Protein AF-A0A4V3JXJ4-F1 (afdb_monomer)

Radius of gyration: 17.47 Å; Cα contacts (8 Å, |Δi|>4): 221; chains: 1; bounding box: 67×29×37 Å

Organism: NCBI:txid2484901

Secondary structure (DSSP, 8-state):
------SSSHHHHTTSTTGGG--------SS-----THHHHHHHTT--SPP-HHHHHHHHHHHHHHHTEEEEE---HHHHS-GGG---HHHHHHHHHHHHHHHT-SSS-TTSGGG-EEEHHHHHSTTSTTGGGGSEEE-TTT---EEE-TTSS--

Sequence (155 aa):
MKRNNKLTLLTIATLLTTGMMLTAGCTKNGEKAQDNPTLLLYLAQGNTTTPDIIEQTCLGAYALANSCVAGNQFFNAGVGCAKEKLKSKETYDALKACVVAGVADPIQPCNLTQFKYAMAQQAVATGAAFNKCTKAYVFPAGGTATVDLTGSLVY

Mean predicted aligned error: 11.45 Å

pLDDT: mean 78.24, std 19.67, range [36.72, 95.75]

Foldseek 3Di:
DDDDPPPPPPVVVVVCPVCVVPPPDPDPDPDPQDPQCLVVLQVVLVVPDDDDPLLVLLSLLQSLLSSLEDADAGFRSNVLSPPVNGDDSVLSVQSSQLSVCLCVPVVQNSNDVVRRHNHSVVCCPPPHSCVQQQAFGADPPDGPDTHHNNPNTHD

Structure (mmCIF, N/CA/C/O backbone):
data_AF-A0A4V3JXJ4-F1
#
_entry.id   AF-A0A4V3JXJ4-F1
#
loop_
_atom_site.group_PDB
_atom_site.id
_atom_site.type_symbol
_atom_site.label_atom_id
_atom_site.label_alt_id
_atom_site.label_comp_id
_atom_site.label_asym_id
_atom_site.label_entity_id
_atom_site.label_seq_id
_atom_site.pdbx_PDB_ins_code
_atom_site.Cartn_x
_atom_site.Cartn_y
_atom_site.Cartn_z
_atom_site.occupancy
_atom_site.B_iso_or_equiv
_atom_site.auth_seq_id
_atom_site.auth_comp_id
_atom_site.auth_asym_id
_atom_site.auth_atom_id
_atom_site.pdbx_PDB_model_num
ATOM 1 N N . MET A 1 1 ? -52.739 -5.119 -6.678 1.00 39.97 1 MET A N 1
ATOM 2 C CA . MET A 1 1 ? -51.552 -5.735 -7.318 1.00 39.97 1 MET A CA 1
ATOM 3 C C . MET A 1 1 ? -50.294 -5.287 -6.577 1.00 39.97 1 MET A C 1
ATOM 5 O O . MET A 1 1 ? -49.997 -4.101 -6.573 1.00 39.97 1 MET A O 1
ATOM 9 N N . LYS A 1 2 ? -49.605 -6.208 -5.886 1.00 38.47 2 LYS A N 1
ATOM 10 C CA . LYS A 1 2 ? -48.342 -5.967 -5.158 1.00 38.47 2 LYS A CA 1
ATOM 11 C C . LYS A 1 2 ? -47.176 -5.968 -6.158 1.00 38.47 2 LYS A C 1
ATOM 13 O O . LYS A 1 2 ? -46.968 -6.979 -6.823 1.00 38.47 2 LYS A O 1
ATOM 18 N N . ARG A 1 3 ? -46.427 -4.865 -6.277 1.00 44.88 3 ARG A N 1
ATOM 19 C CA . ARG A 1 3 ? -45.168 -4.823 -7.043 1.00 44.88 3 ARG A CA 1
ATOM 20 C C . ARG A 1 3 ? -44.014 -5.267 -6.144 1.00 44.88 3 ARG A C 1
ATOM 22 O O . ARG A 1 3 ? -43.762 -4.678 -5.100 1.00 44.88 3 ARG A O 1
ATOM 29 N N . ASN A 1 4 ? -43.364 -6.350 -6.556 1.00 42.34 4 ASN A N 1
ATOM 30 C CA . ASN A 1 4 ? -42.261 -7.003 -5.865 1.00 42.34 4 ASN A CA 1
ATOM 31 C C . ASN A 1 4 ? -40.944 -6.234 -6.084 1.00 42.34 4 ASN A C 1
ATOM 33 O O . ASN A 1 4 ? -40.398 -6.246 -7.185 1.00 42.34 4 ASN A O 1
ATOM 37 N N . ASN A 1 5 ? -40.402 -5.638 -5.017 1.00 49.62 5 ASN A N 1
ATOM 38 C CA . ASN A 1 5 ? -39.025 -5.133 -4.922 1.00 49.62 5 ASN A CA 1
ATOM 39 C C . ASN A 1 5 ? -38.022 -6.301 -4.875 1.00 49.62 5 ASN A C 1
ATOM 41 O O . ASN A 1 5 ? -37.521 -6.651 -3.809 1.00 49.62 5 ASN A O 1
ATOM 45 N N . LYS A 1 6 ? -37.749 -6.952 -6.011 1.00 45.03 6 LYS A N 1
ATOM 46 C CA . LYS A 1 6 ? -36.773 -8.062 -6.080 1.00 45.03 6 LYS A CA 1
ATOM 47 C C . LYS A 1 6 ? -35.601 -7.842 -7.039 1.00 45.03 6 LYS A C 1
ATOM 49 O O . LYS A 1 6 ? -34.819 -8.765 -7.227 1.00 45.03 6 LYS A O 1
ATOM 54 N N . LEU A 1 7 ? -35.438 -6.647 -7.614 1.00 44.53 7 LEU A N 1
ATOM 55 C CA . LEU A 1 7 ? -34.406 -6.419 -8.636 1.00 44.53 7 LEU A CA 1
ATOM 56 C C . LEU A 1 7 ? -33.172 -5.629 -8.175 1.00 44.53 7 LEU A C 1
ATOM 58 O O . LEU A 1 7 ? -32.221 -5.519 -8.935 1.00 44.53 7 LEU A O 1
ATOM 62 N N . THR A 1 8 ? -33.137 -5.136 -6.935 1.00 49.31 8 THR A N 1
ATOM 63 C CA . THR A 1 8 ? -31.990 -4.355 -6.422 1.00 49.31 8 THR A CA 1
ATOM 64 C C . THR A 1 8 ? -31.058 -5.153 -5.507 1.00 49.31 8 THR A C 1
ATOM 66 O O . THR A 1 8 ? -29.978 -4.683 -5.176 1.00 49.31 8 THR A O 1
ATOM 69 N N . LEU A 1 9 ? -31.453 -6.365 -5.099 1.00 44.09 9 LEU A N 1
ATOM 70 C CA . LEU A 1 9 ? -30.652 -7.209 -4.201 1.00 44.09 9 LEU A CA 1
ATOM 71 C C . LEU A 1 9 ? -29.712 -8.172 -4.947 1.00 44.09 9 LEU A C 1
ATOM 73 O O . LEU A 1 9 ? -28.745 -8.653 -4.363 1.00 44.09 9 LEU A O 1
ATOM 77 N N . LEU A 1 10 ? -29.985 -8.468 -6.225 1.00 43.56 10 LEU A N 1
ATOM 78 C CA . LEU A 1 10 ? -29.222 -9.474 -6.975 1.00 43.56 10 LEU A CA 1
ATOM 79 C C . LEU A 1 10 ? -27.866 -8.967 -7.485 1.00 43.56 10 LEU A C 1
ATOM 81 O O . LEU A 1 10 ? -26.944 -9.765 -7.613 1.00 43.56 10 LEU A O 1
ATOM 85 N N . THR A 1 11 ? -27.704 -7.666 -7.727 1.00 46.41 11 THR A N 1
ATOM 86 C CA . THR A 1 11 ? -26.431 -7.089 -8.197 1.00 46.41 11 THR A CA 1
ATOM 87 C C . THR A 1 11 ? -25.382 -6.956 -7.094 1.00 46.41 11 THR A C 1
ATOM 89 O O . THR A 1 11 ? -24.192 -6.916 -7.392 1.00 46.41 11 THR A O 1
ATOM 92 N N . ILE A 1 12 ? -25.792 -6.951 -5.821 1.00 48.94 12 ILE A N 1
ATOM 93 C CA . ILE A 1 12 ? -24.868 -6.935 -4.675 1.00 48.94 12 ILE A CA 1
ATOM 94 C C . ILE A 1 12 ? -24.328 -8.349 -4.397 1.00 48.94 12 ILE A C 1
ATOM 96 O O . ILE A 1 12 ? -23.187 -8.505 -3.973 1.00 48.94 12 ILE A O 1
ATOM 100 N N . ALA A 1 13 ? -25.106 -9.394 -4.702 1.00 44.28 13 ALA A N 1
ATOM 101 C CA . ALA A 1 13 ? -24.715 -10.783 -4.457 1.00 44.28 13 ALA A CA 1
ATOM 102 C C . ALA A 1 13 ? -23.592 -11.281 -5.388 1.00 44.28 13 ALA A C 1
ATOM 104 O O . ALA A 1 13 ? -22.791 -12.123 -4.987 1.00 44.28 13 ALA A O 1
ATOM 105 N N . THR A 1 14 ? -23.472 -10.741 -6.604 1.00 44.00 14 THR A N 1
ATOM 106 C CA . THR A 1 14 ? -22.425 -11.144 -7.561 1.00 44.00 14 THR A CA 1
ATOM 107 C C . THR A 1 14 ? -21.036 -10.584 -7.247 1.00 44.00 14 THR A C 1
ATOM 109 O O . THR A 1 14 ? -20.055 -11.084 -7.790 1.00 44.00 14 THR A O 1
ATOM 112 N N . LEU A 1 15 ? -20.911 -9.606 -6.340 1.00 48.16 15 LEU A N 1
ATOM 113 C CA . LEU A 1 15 ? -19.599 -9.159 -5.850 1.00 48.16 15 LEU A CA 1
ATOM 114 C C . LEU A 1 15 ? -18.986 -10.109 -4.806 1.00 48.16 15 LEU A C 1
ATOM 116 O O . LEU A 1 15 ? -17.796 -10.001 -4.522 1.00 48.16 15 LEU A O 1
ATOM 120 N N . LEU A 1 16 ? -19.749 -11.061 -4.253 1.00 48.66 16 LEU A N 1
ATOM 121 C CA . LEU A 1 16 ? -19.222 -12.000 -3.256 1.00 48.66 16 LEU A CA 1
ATOM 122 C C . LEU A 1 16 ? -18.466 -13.193 -3.861 1.00 48.66 16 LEU A C 1
ATOM 124 O O . LEU A 1 16 ? -17.704 -13.848 -3.152 1.00 48.66 16 LEU A O 1
ATOM 128 N N . THR A 1 17 ? -18.615 -13.484 -5.154 1.00 45.50 17 THR A N 1
ATOM 129 C CA . THR A 1 17 ? -18.018 -14.692 -5.756 1.00 45.50 17 THR A CA 1
ATOM 130 C C . THR A 1 17 ? -16.559 -14.533 -6.185 1.00 45.50 17 THR A C 1
ATOM 132 O O . THR A 1 17 ? -15.860 -15.531 -6.317 1.00 45.50 17 THR A O 1
ATOM 135 N N . THR A 1 18 ? -16.043 -13.309 -6.315 1.00 47.56 18 THR A N 1
ATOM 136 C CA . THR A 1 18 ? -14.595 -13.054 -6.467 1.00 47.56 18 THR A CA 1
ATOM 137 C C . THR A 1 18 ? -13.867 -12.894 -5.126 1.00 47.56 18 THR A C 1
ATOM 139 O O . THR A 1 18 ? -12.643 -12.800 -5.099 1.00 47.56 18 THR A O 1
ATOM 142 N N . GLY A 1 19 ? -14.587 -12.955 -3.998 1.00 44.34 19 GLY A N 1
ATOM 143 C CA . GLY A 1 19 ? -14.027 -12.900 -2.641 1.00 44.34 19 GLY A CA 1
ATOM 144 C C . GLY A 1 19 ? -13.370 -14.198 -2.151 1.00 44.34 19 GLY A C 1
ATOM 145 O O . GLY A 1 19 ? -12.864 -14.242 -1.034 1.00 44.34 19 GLY A O 1
ATOM 146 N N . MET A 1 20 ? -13.340 -15.264 -2.957 1.00 43.12 20 MET A N 1
ATOM 147 C CA . MET A 1 20 ? -12.870 -16.587 -2.515 1.00 43.12 20 MET A CA 1
ATOM 148 C C . MET A 1 20 ? -11.339 -16.769 -2.489 1.00 43.12 20 MET A C 1
ATOM 150 O O . MET A 1 20 ? -10.871 -17.840 -2.123 1.00 43.12 20 MET A O 1
ATOM 154 N N . MET A 1 21 ? -10.546 -15.729 -2.783 1.00 41.44 21 MET A N 1
ATOM 155 C CA . MET A 1 21 ? -9.113 -15.683 -2.418 1.00 41.44 21 MET A CA 1
ATOM 156 C C . MET A 1 21 ? -8.849 -14.908 -1.113 1.00 41.44 21 MET A C 1
ATOM 158 O O . MET A 1 21 ? -7.704 -14.603 -0.790 1.00 41.44 21 MET A O 1
ATOM 162 N N . LEU A 1 22 ? -9.899 -14.599 -0.346 1.00 45.69 22 LEU A N 1
ATOM 163 C CA . LEU A 1 22 ? -9.822 -14.070 1.016 1.00 45.69 22 LEU A CA 1
ATOM 164 C C . LEU A 1 22 ? -10.378 -15.099 2.005 1.00 45.69 22 LEU A C 1
ATOM 166 O O . LEU A 1 22 ? -11.188 -14.771 2.870 1.00 45.69 22 LEU A O 1
ATOM 170 N N . THR A 1 23 ? -9.944 -16.358 1.903 1.00 43.78 23 THR A N 1
ATOM 171 C CA . THR A 1 23 ? -10.112 -17.323 2.997 1.00 43.78 23 THR A CA 1
ATOM 172 C C . THR A 1 23 ? -9.199 -16.926 4.160 1.00 43.78 23 THR A C 1
ATOM 174 O O . THR A 1 23 ? -8.227 -17.607 4.480 1.00 43.78 23 THR A O 1
ATOM 177 N N . ALA A 1 24 ? -9.517 -15.806 4.809 1.00 41.97 24 ALA A N 1
ATOM 178 C CA . ALA A 1 24 ? -9.317 -15.691 6.236 1.00 41.97 24 ALA A CA 1
ATOM 179 C C . ALA A 1 24 ? -10.217 -16.767 6.844 1.00 41.97 24 ALA A C 1
ATOM 181 O O . ALA A 1 24 ? -11.445 -16.691 6.767 1.00 41.97 24 ALA A O 1
ATOM 182 N N . GLY A 1 25 ? -9.600 -17.831 7.353 1.00 37.50 25 GLY A N 1
ATOM 183 C CA . GLY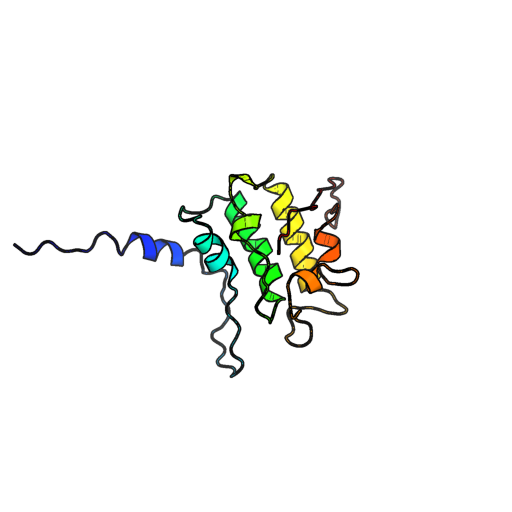 A 1 25 ? -10.314 -18.804 8.156 1.00 37.50 25 GLY A CA 1
ATOM 184 C C . GLY A 1 25 ? -11.100 -18.060 9.230 1.00 37.50 25 GLY A C 1
ATOM 185 O O . GLY A 1 25 ? -10.576 -17.159 9.883 1.00 37.50 25 GLY A O 1
ATOM 186 N N . CYS A 1 26 ? -12.360 -18.437 9.416 1.00 43.25 26 CYS A N 1
ATOM 187 C CA . CYS A 1 26 ? -13.086 -18.126 10.635 1.00 43.25 26 CYS A CA 1
ATOM 188 C C . CYS A 1 26 ? -12.410 -18.864 11.802 1.00 43.25 26 CYS A C 1
ATOM 190 O O . CYS A 1 26 ? -12.925 -19.862 12.301 1.00 43.25 26 CYS A O 1
ATOM 192 N N . THR A 1 27 ? -11.236 -18.413 12.235 1.00 38.88 27 THR A N 1
ATOM 193 C CA . THR A 1 27 ? -10.667 -18.797 13.518 1.00 38.88 27 THR A CA 1
ATOM 194 C C . THR A 1 27 ? -11.271 -17.868 14.556 1.00 38.88 27 THR A C 1
ATOM 196 O O . THR A 1 27 ? -10.953 -16.686 14.654 1.00 38.88 27 THR A O 1
ATOM 199 N N . LYS A 1 28 ? -12.206 -18.417 15.334 1.00 38.91 28 LYS A N 1
ATOM 200 C CA . LYS A 1 28 ? -12.615 -17.845 16.615 1.00 38.91 28 LYS A CA 1
ATOM 201 C C . LYS A 1 28 ? -11.395 -17.844 17.544 1.00 38.91 28 LYS A C 1
ATOM 203 O O . LYS A 1 28 ? -11.235 -18.772 18.323 1.00 38.91 28 LYS A O 1
ATOM 208 N N . ASN A 1 29 ? -10.553 -16.820 17.461 1.00 36.72 29 ASN A N 1
ATOM 209 C CA . ASN A 1 29 ? -9.624 -16.452 18.523 1.00 36.72 29 ASN A CA 1
ATOM 210 C C . ASN A 1 29 ? -9.976 -15.032 18.964 1.00 36.72 29 ASN A C 1
ATOM 212 O O . ASN A 1 29 ? -10.187 -14.155 18.135 1.00 36.72 29 ASN A O 1
ATOM 216 N N . GLY A 1 30 ? -10.116 -14.840 20.275 1.00 38.22 30 GLY A N 1
ATOM 217 C CA . GLY A 1 30 ? -10.665 -13.648 20.927 1.00 38.22 30 GLY A CA 1
ATOM 218 C C . GLY A 1 30 ? -9.828 -12.368 20.840 1.00 38.22 30 GLY A C 1
ATOM 219 O O . GLY A 1 30 ? -9.926 -11.536 21.736 1.00 38.22 30 GLY A O 1
ATOM 220 N N . GLU A 1 31 ? -9.042 -12.176 19.785 1.00 40.72 31 GLU A N 1
ATOM 221 C CA . GLU A 1 31 ? -8.553 -10.857 19.393 1.00 40.72 31 GLU A CA 1
ATOM 222 C C . GLU A 1 31 ? -9.514 -10.324 18.336 1.00 40.72 31 GLU A C 1
ATOM 224 O O . GLU A 1 31 ? -9.766 -10.980 17.327 1.00 40.72 31 GLU A O 1
ATOM 229 N N . LYS A 1 32 ? -10.098 -9.145 18.568 1.00 40.28 32 LYS A N 1
ATOM 230 C CA . LYS A 1 32 ? -10.868 -8.459 17.529 1.00 40.28 32 LYS A CA 1
ATOM 231 C C . LYS A 1 32 ? -9.902 -8.185 16.379 1.00 40.28 32 LYS A C 1
ATOM 233 O O . LYS A 1 32 ? -9.138 -7.226 16.450 1.00 40.28 32 LYS A O 1
ATOM 238 N N . ALA A 1 33 ? -9.897 -9.045 15.362 1.00 48.56 33 ALA A N 1
ATOM 239 C CA . ALA A 1 33 ? -9.218 -8.767 14.112 1.00 48.56 33 ALA A CA 1
ATOM 240 C C . ALA A 1 33 ? -9.775 -7.430 13.632 1.00 48.56 33 ALA A C 1
ATOM 242 O O . ALA A 1 33 ? -10.967 -7.309 13.363 1.00 48.56 33 ALA A O 1
ATOM 243 N N . GLN A 1 34 ? -8.947 -6.392 13.664 1.00 57.59 34 GLN A N 1
ATOM 244 C CA . GLN A 1 34 ? -9.361 -5.098 13.171 1.00 57.59 34 GLN A CA 1
ATOM 245 C C . GLN A 1 34 ? -9.608 -5.253 11.674 1.00 57.59 34 GLN A C 1
ATOM 247 O O . GLN A 1 34 ? -8.688 -5.599 10.928 1.00 57.59 34 GLN A O 1
ATOM 252 N N . ASP A 1 35 ? -10.861 -5.067 11.264 1.00 72.38 35 ASP A N 1
ATOM 253 C CA . ASP A 1 35 ? -11.253 -5.194 9.868 1.00 72.38 35 ASP A CA 1
ATOM 254 C C . ASP A 1 35 ? -10.412 -4.239 9.021 1.00 72.38 35 ASP A C 1
ATOM 256 O O . ASP A 1 35 ? -10.248 -3.062 9.348 1.00 72.38 35 ASP A O 1
ATOM 260 N N . ASN A 1 36 ? -9.860 -4.750 7.923 1.00 85.00 36 ASN A N 1
ATOM 261 C CA . ASN A 1 36 ? -9.080 -3.952 6.992 1.00 85.00 36 ASN A CA 1
ATOM 262 C C . ASN A 1 36 ? -9.999 -2.921 6.308 1.00 85.00 36 ASN A C 1
ATOM 264 O O . ASN A 1 36 ? -10.847 -3.316 5.500 1.00 85.00 36 ASN A O 1
ATOM 268 N N . PRO A 1 37 ? -9.840 -1.607 6.558 1.00 90.50 37 PRO A N 1
ATOM 269 C CA . PRO A 1 37 ? -10.811 -0.615 6.111 1.00 90.50 37 PRO A CA 1
ATOM 270 C C . PRO A 1 37 ? -10.613 -0.207 4.649 1.00 90.50 37 PRO A C 1
ATOM 272 O O . PRO A 1 37 ? -11.297 0.696 4.185 1.00 90.50 37 PRO A O 1
ATOM 275 N N . THR A 1 38 ? -9.700 -0.843 3.904 1.00 93.00 38 THR A N 1
ATOM 276 C CA . THR A 1 38 ? -9.326 -0.449 2.534 1.00 93.00 38 THR A CA 1
ATOM 277 C C . THR A 1 38 ? -10.531 -0.244 1.621 1.00 93.00 38 THR A C 1
ATOM 279 O O . THR A 1 38 ? -10.642 0.803 0.985 1.00 93.00 38 THR A O 1
ATOM 282 N N . LEU A 1 39 ? -11.463 -1.203 1.581 1.00 90.88 39 LEU A N 1
ATOM 283 C CA . LEU A 1 39 ? -12.647 -1.087 0.728 1.00 90.88 39 LEU A CA 1
ATOM 284 C C . LEU A 1 39 ? -13.596 0.013 1.220 1.00 90.88 39 LEU A C 1
ATOM 286 O O . LEU A 1 39 ? -14.122 0.766 0.406 1.00 90.88 39 LEU A O 1
ATOM 290 N N . LEU A 1 40 ? -13.775 0.157 2.539 1.00 91.00 40 LEU A N 1
ATOM 291 C CA . LEU A 1 40 ? -14.563 1.259 3.098 1.00 91.00 40 LEU A CA 1
ATOM 292 C C . LEU A 1 40 ? -13.952 2.618 2.746 1.00 91.00 40 LEU A C 1
ATOM 294 O O . LEU A 1 40 ? -14.683 3.511 2.337 1.00 91.00 40 LEU A O 1
ATOM 298 N N . LEU A 1 41 ? -12.632 2.774 2.864 1.00 91.31 41 LEU A N 1
ATOM 299 C CA . LEU A 1 41 ? -11.924 4.008 2.518 1.00 91.31 41 LEU A CA 1
ATOM 300 C C . LEU A 1 41 ? -12.040 4.324 1.026 1.00 91.31 41 LEU A C 1
ATOM 302 O O . LEU A 1 41 ? -12.170 5.490 0.661 1.00 91.31 41 LEU A O 1
ATOM 306 N N . TYR A 1 42 ? -12.031 3.301 0.169 1.00 91.50 42 TYR A N 1
ATOM 307 C CA . TYR A 1 42 ? -12.252 3.466 -1.264 1.00 91.50 42 TYR A CA 1
ATOM 308 C C . TYR A 1 42 ? -13.665 3.972 -1.576 1.00 91.50 42 TYR A C 1
ATOM 310 O O . TYR A 1 42 ? -13.816 4.989 -2.256 1.00 91.50 42 TYR A O 1
ATOM 318 N N . LEU A 1 43 ? -14.686 3.322 -1.009 1.00 90.12 43 LEU A N 1
ATOM 319 C CA . LEU A 1 43 ? -16.094 3.684 -1.198 1.00 90.12 43 LEU A CA 1
ATOM 320 C C . LEU A 1 43 ? -16.443 5.047 -0.577 1.00 90.12 43 LEU A C 1
ATOM 322 O O . LEU A 1 43 ? -17.209 5.810 -1.163 1.00 90.12 43 LEU A O 1
ATOM 326 N N . ALA A 1 44 ? -15.873 5.375 0.587 1.00 89.69 44 ALA A N 1
ATOM 327 C CA . ALA A 1 44 ? -16.129 6.626 1.306 1.00 89.69 44 ALA A CA 1
ATOM 328 C C . ALA A 1 44 ? -15.687 7.873 0.524 1.00 89.69 44 ALA A C 1
ATOM 330 O O . ALA A 1 44 ? -16.216 8.955 0.757 1.00 89.69 44 ALA A O 1
ATOM 331 N N . GLN A 1 45 ? -14.756 7.718 -0.421 1.00 87.81 45 GLN A N 1
ATOM 332 C CA . GLN A 1 45 ? -14.319 8.784 -1.328 1.00 87.81 45 GLN A CA 1
ATOM 333 C C . GLN A 1 45 ? -15.169 8.877 -2.608 1.00 87.81 45 GLN A C 1
ATOM 335 O O . GLN A 1 45 ? -14.780 9.539 -3.562 1.00 87.81 45 GLN A O 1
ATOM 340 N N . GLY A 1 46 ? -16.331 8.217 -2.655 1.00 82.75 46 GLY A N 1
ATOM 341 C CA . GLY A 1 46 ? -17.265 8.309 -3.781 1.00 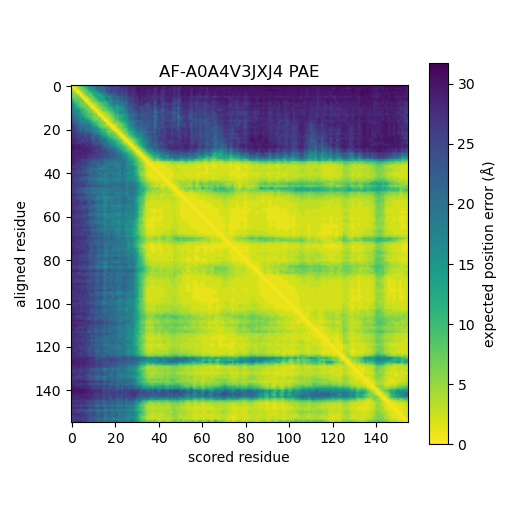82.75 46 GLY A CA 1
ATOM 342 C C . GLY A 1 46 ? -16.959 7.365 -4.947 1.00 82.75 46 GLY A C 1
ATOM 343 O O . GLY A 1 46 ? -17.695 7.375 -5.936 1.00 82.75 46 GLY A O 1
ATOM 344 N N . ASN A 1 47 ? -15.946 6.500 -4.824 1.00 82.19 47 ASN A N 1
ATOM 345 C CA . ASN A 1 47 ? -15.627 5.482 -5.827 1.00 82.19 47 ASN A CA 1
ATOM 346 C C . ASN A 1 47 ? -16.630 4.316 -5.752 1.00 82.19 47 ASN A C 1
ATOM 348 O O . ASN A 1 47 ? -16.356 3.262 -5.187 1.00 82.19 47 ASN A O 1
ATOM 352 N N . THR A 1 48 ? -17.840 4.537 -6.261 1.00 78.81 48 THR A N 1
ATOM 353 C CA . THR A 1 48 ? -18.985 3.615 -6.116 1.00 78.81 48 THR A CA 1
ATOM 354 C C . THR A 1 48 ? -19.173 2.666 -7.299 1.00 78.81 48 THR A C 1
ATOM 356 O O . THR A 1 48 ? -19.964 1.724 -7.221 1.00 78.81 48 THR A O 1
ATOM 359 N N . THR A 1 49 ? -18.453 2.890 -8.397 1.00 83.19 49 THR A N 1
ATOM 360 C CA . THR A 1 49 ? -18.445 2.001 -9.561 1.00 83.19 49 THR A CA 1
ATOM 361 C C . THR A 1 49 ? -17.614 0.750 -9.299 1.00 83.19 49 THR A C 1
ATOM 363 O O . THR A 1 49 ? -16.694 0.761 -8.485 1.00 83.19 49 THR A O 1
ATOM 366 N N . THR A 1 50 ? -17.912 -0.339 -10.014 1.00 85.00 50 THR A N 1
ATOM 367 C CA . THR A 1 50 ? -17.066 -1.538 -9.979 1.00 85.00 50 THR A CA 1
ATOM 368 C C . THR A 1 50 ? -15.642 -1.171 -10.413 1.00 85.00 50 THR A C 1
ATOM 370 O O . THR A 1 50 ? -15.497 -0.642 -11.518 1.00 85.00 50 THR A O 1
ATOM 373 N N . PRO A 1 51 ? -14.613 -1.449 -9.591 1.00 87.62 51 PRO A N 1
ATOM 374 C CA . PRO A 1 51 ? -13.251 -1.065 -9.922 1.00 87.62 51 PRO A CA 1
ATOM 375 C C . PRO A 1 51 ? -12.748 -1.843 -11.141 1.00 87.62 51 PRO A C 1
ATOM 377 O O . PRO A 1 51 ? -12.978 -3.055 -11.251 1.00 87.62 51 PRO A O 1
ATOM 380 N N . ASP A 1 52 ? -12.038 -1.172 -12.044 1.00 91.06 52 ASP A N 1
ATOM 381 C CA . ASP A 1 52 ? -11.363 -1.835 -13.158 1.00 91.06 52 ASP A CA 1
ATOM 382 C C . ASP A 1 52 ? -10.122 -2.628 -12.699 1.00 91.06 52 ASP A C 1
ATOM 384 O O . ASP A 1 52 ? -9.800 -2.710 -11.513 1.00 91.06 52 ASP A O 1
ATOM 388 N N . ILE A 1 53 ? -9.424 -3.278 -13.633 1.00 90.62 53 ILE A N 1
ATOM 389 C CA . ILE A 1 53 ? -8.286 -4.147 -13.300 1.00 90.62 53 ILE A CA 1
ATOM 390 C C . ILE A 1 53 ? -7.128 -3.394 -12.621 1.00 90.62 53 ILE A C 1
ATOM 392 O O . ILE A 1 53 ? -6.418 -3.969 -11.788 1.00 90.62 53 ILE A O 1
ATOM 396 N N . ILE A 1 54 ? -6.924 -2.118 -12.959 1.00 92.94 54 ILE A N 1
ATOM 397 C CA . ILE A 1 54 ? -5.856 -1.294 -12.386 1.00 92.94 54 ILE A CA 1
ATOM 398 C C . ILE A 1 54 ? -6.257 -0.889 -10.968 1.00 92.94 54 ILE A C 1
ATOM 400 O O . ILE A 1 54 ? -5.467 -1.068 -10.039 1.00 92.94 54 ILE A O 1
ATOM 404 N N . GLU A 1 55 ? -7.505 -0.452 -10.779 1.00 93.12 55 GLU A N 1
ATOM 405 C CA . GLU A 1 55 ? -8.060 -0.143 -9.458 1.00 93.12 55 GLU A CA 1
ATOM 406 C C . GLU A 1 55 ? -8.020 -1.359 -8.531 1.00 93.12 55 GLU A C 1
ATOM 408 O O . GLU A 1 55 ? -7.549 -1.252 -7.403 1.00 93.12 55 GLU A O 1
ATOM 413 N N . GLN A 1 56 ? -8.426 -2.540 -9.005 1.00 92.44 56 GLN A N 1
ATOM 414 C CA . GLN A 1 56 ? -8.355 -3.781 -8.226 1.00 92.44 56 GLN A CA 1
ATOM 415 C C . GLN A 1 56 ? -6.919 -4.118 -7.805 1.00 92.44 56 GLN A C 1
ATOM 417 O O . GLN A 1 56 ? -6.685 -4.537 -6.669 1.00 92.44 56 GLN A O 1
ATOM 422 N N . THR A 1 57 ? -5.947 -3.911 -8.698 1.00 93.50 57 THR A N 1
ATOM 423 C CA . THR A 1 57 ? -4.528 -4.139 -8.390 1.00 93.50 57 THR A CA 1
ATOM 424 C C . THR A 1 57 ? -4.043 -3.155 -7.319 1.00 93.50 57 THR A C 1
ATOM 426 O O . THR A 1 57 ? -3.412 -3.575 -6.345 1.00 93.50 57 THR A O 1
ATOM 429 N N . CYS A 1 58 ? -4.402 -1.872 -7.446 1.00 95.56 58 CYS A N 1
ATOM 430 C CA . CYS A 1 58 ? -4.119 -0.843 -6.445 1.00 95.56 58 CYS A CA 1
ATOM 431 C C . CYS A 1 58 ? -4.744 -1.184 -5.085 1.00 95.56 58 CYS A C 1
ATOM 433 O O . CYS A 1 58 ? -4.047 -1.223 -4.070 1.00 95.56 58 CYS A O 1
ATOM 435 N N . LEU A 1 59 ? -6.037 -1.519 -5.062 1.00 95.44 59 LEU A N 1
ATOM 436 C CA . LEU A 1 59 ? -6.769 -1.891 -3.851 1.00 95.44 59 LEU A CA 1
ATOM 437 C C . LEU A 1 59 ? -6.154 -3.111 -3.165 1.00 95.44 59 LEU A C 1
ATOM 439 O O . LEU A 1 59 ? -6.067 -3.142 -1.940 1.00 95.44 59 LEU A O 1
ATOM 443 N N . GLY A 1 60 ? -5.667 -4.086 -3.934 1.00 94.38 60 GLY A N 1
ATOM 444 C CA . GLY A 1 60 ? -4.934 -5.229 -3.396 1.00 94.38 60 GLY A CA 1
ATOM 445 C C . GLY A 1 60 ? -3.641 -4.828 -2.678 1.00 94.38 60 GLY A C 1
ATOM 446 O O . GLY A 1 60 ? -3.359 -5.346 -1.598 1.00 94.38 60 GLY A O 1
ATOM 447 N N . ALA A 1 61 ? -2.872 -3.888 -3.236 1.00 95.31 61 ALA A N 1
ATOM 448 C CA . ALA A 1 61 ? -1.666 -3.371 -2.586 1.00 95.31 61 ALA A CA 1
ATOM 449 C C . ALA A 1 61 ? -1.998 -2.611 -1.290 1.00 95.31 61 ALA A C 1
ATOM 451 O O . ALA A 1 61 ? -1.369 -2.844 -0.258 1.00 95.31 61 ALA A O 1
ATOM 452 N N . TYR A 1 62 ? -3.030 -1.763 -1.315 1.00 95.75 62 TYR A N 1
ATOM 453 C CA . TYR A 1 62 ? -3.492 -1.022 -0.137 1.00 95.75 62 TYR A CA 1
ATOM 454 C C . TYR A 1 62 ? -4.052 -1.936 0.951 1.00 95.75 62 TYR A C 1
ATOM 456 O O . TYR A 1 62 ? -3.779 -1.714 2.127 1.00 95.75 62 TYR A O 1
ATOM 464 N N . ALA A 1 63 ? -4.779 -2.992 0.580 1.00 95.06 63 ALA A N 1
ATOM 465 C CA . ALA A 1 63 ? -5.259 -3.985 1.530 1.00 95.06 63 ALA A CA 1
ATOM 466 C C . ALA A 1 63 ? -4.083 -4.663 2.243 1.00 95.06 63 ALA A C 1
ATOM 468 O O . ALA A 1 63 ? -4.066 -4.736 3.470 1.00 95.06 63 ALA A O 1
ATOM 469 N N . LEU A 1 64 ? -3.059 -5.090 1.506 1.00 94.06 64 LEU A N 1
ATOM 470 C CA . LEU A 1 64 ? -1.863 -5.669 2.117 1.00 94.06 64 LEU A CA 1
ATOM 471 C C . LEU A 1 64 ? -1.154 -4.666 3.037 1.00 94.06 64 LEU A C 1
ATOM 473 O O . LEU A 1 64 ? -0.848 -5.008 4.177 1.00 94.06 64 LEU A O 1
ATOM 477 N N . ALA A 1 65 ? -0.980 -3.415 2.606 1.00 94.38 65 ALA A N 1
ATOM 478 C CA . ALA A 1 65 ? -0.341 -2.387 3.425 1.00 94.38 65 ALA A CA 1
ATOM 479 C C . ALA A 1 65 ? -1.138 -2.089 4.712 1.00 94.38 65 ALA A C 1
ATOM 481 O O . ALA A 1 65 ? -0.570 -2.034 5.802 1.00 94.38 65 ALA A O 1
ATOM 482 N N . ASN A 1 66 ? -2.466 -1.979 4.614 1.00 94.38 66 ASN A N 1
ATOM 483 C CA . ASN A 1 66 ? -3.353 -1.736 5.754 1.00 94.38 66 ASN A CA 1
ATOM 484 C C . ASN A 1 66 ? -3.467 -2.927 6.708 1.00 94.38 66 ASN A C 1
ATOM 486 O O . ASN A 1 66 ? -3.782 -2.728 7.878 1.00 94.38 66 ASN A O 1
ATOM 490 N N . SER A 1 67 ? -3.160 -4.149 6.263 1.00 91.38 67 SER A N 1
ATOM 491 C CA . SER A 1 67 ? -3.096 -5.307 7.167 1.00 91.38 67 SER A CA 1
ATOM 492 C C . SER A 1 67 ? -2.005 -5.165 8.240 1.00 91.38 67 SER A C 1
ATOM 494 O O . SER A 1 67 ? -2.142 -5.722 9.334 1.00 91.38 67 SER A O 1
ATOM 496 N N . CYS A 1 68 ? -0.982 -4.356 7.949 1.00 91.44 68 CYS A N 1
ATOM 497 C CA . CYS A 1 68 ? 0.122 -4.029 8.843 1.00 91.44 68 CYS A CA 1
ATOM 498 C C . CYS A 1 68 ? -0.143 -2.830 9.760 1.00 91.44 68 CYS A C 1
ATOM 500 O O . CYS A 1 68 ? 0.747 -2.454 10.519 1.00 91.44 68 CYS A O 1
ATOM 502 N N . VAL A 1 69 ? -1.333 -2.225 9.717 1.00 92.12 69 VAL A N 1
ATOM 503 C CA . VAL A 1 69 ? -1.713 -1.096 10.577 1.00 92.12 69 VAL A CA 1
ATOM 504 C C . VAL A 1 69 ? -2.739 -1.568 11.612 1.00 92.12 69 VAL A C 1
ATOM 506 O O . VAL A 1 69 ? -3.720 -2.219 11.262 1.00 92.12 69 VAL A O 1
ATOM 509 N N . ALA A 1 70 ? -2.503 -1.257 12.888 1.00 89.38 70 ALA A N 1
ATOM 510 C CA . ALA A 1 70 ? -3.360 -1.632 14.022 1.00 89.38 70 ALA A CA 1
ATOM 511 C C . ALA A 1 70 ?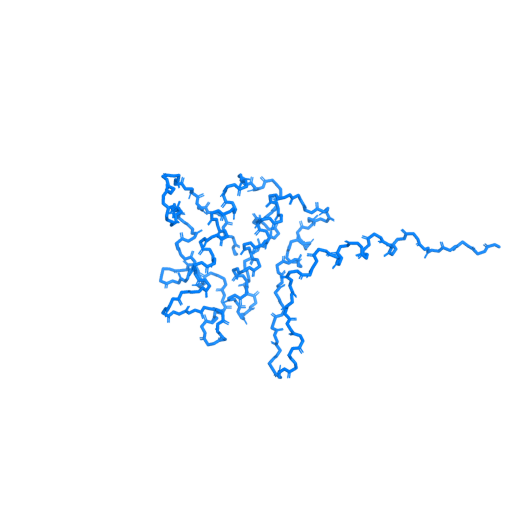 -4.011 -0.432 14.740 1.00 89.38 70 ALA A C 1
ATOM 513 O O . ALA A 1 70 ? -4.723 -0.609 15.725 1.00 89.38 70 ALA A O 1
ATOM 514 N N . GLY A 1 71 ? -3.732 0.802 14.310 1.00 85.12 71 GLY A N 1
ATOM 515 C CA . GLY A 1 71 ? -4.415 1.990 14.828 1.00 85.12 71 GLY A CA 1
ATOM 516 C C . GLY A 1 71 ? -5.534 2.454 13.907 1.00 85.12 71 GLY A C 1
ATOM 517 O O . GLY A 1 71 ? -6.183 1.658 13.242 1.00 85.12 71 GLY A O 1
ATOM 518 N N . ASN A 1 72 ? -5.796 3.757 13.884 1.00 85.50 72 ASN A N 1
ATOM 519 C CA . ASN A 1 72 ? -6.913 4.359 13.146 1.00 85.50 72 ASN A CA 1
ATOM 520 C C . ASN A 1 72 ? -6.481 5.180 11.920 1.00 85.50 72 ASN A C 1
ATOM 522 O O . ASN A 1 72 ? -7.337 5.653 11.176 1.00 85.50 72 ASN A O 1
ATOM 526 N N . GLN A 1 73 ? -5.177 5.350 11.704 1.00 91.25 73 GLN A N 1
ATOM 527 C CA . GLN A 1 73 ? -4.627 6.095 10.574 1.00 91.25 73 GLN A CA 1
ATOM 528 C C . GLN A 1 73 ? -4.094 5.119 9.530 1.00 91.25 73 GLN A C 1
ATOM 530 O O . GLN A 1 73 ? -2.961 4.652 9.622 1.00 91.25 73 GLN A O 1
ATOM 535 N N . PHE A 1 74 ? -4.947 4.778 8.572 1.00 93.94 74 PHE A N 1
ATOM 536 C CA . PHE A 1 74 ? -4.687 3.801 7.518 1.00 93.94 74 PHE A CA 1
ATOM 537 C C . PHE A 1 74 ? -4.220 4.465 6.224 1.00 93.94 74 PHE A C 1
ATOM 539 O O . PHE A 1 74 ? -4.483 5.640 5.992 1.00 93.94 74 PHE A O 1
ATOM 546 N N . PHE A 1 75 ? -3.606 3.684 5.336 1.00 95.19 75 PHE A N 1
ATOM 547 C CA . PHE A 1 75 ? -3.393 4.092 3.955 1.00 95.19 75 PHE A CA 1
ATOM 548 C C . PHE A 1 75 ? -4.741 4.355 3.281 1.00 95.19 75 PHE A C 1
ATOM 550 O O . PHE A 1 75 ? -5.641 3.504 3.279 1.00 95.19 75 PHE A O 1
ATOM 557 N N . ASN A 1 76 ? -4.877 5.535 2.688 1.00 95.31 76 ASN A N 1
ATOM 558 C CA . ASN A 1 76 ? -6.118 6.021 2.113 1.00 95.31 76 ASN A CA 1
ATOM 559 C C . ASN A 1 76 ? -6.291 5.514 0.676 1.00 95.31 76 ASN A C 1
ATOM 561 O O . ASN A 1 76 ? -5.878 6.154 -0.294 1.00 95.31 76 ASN A O 1
ATOM 565 N N . ALA A 1 77 ? -6.928 4.352 0.547 1.00 93.88 77 ALA A N 1
ATOM 566 C CA . ALA A 1 77 ? -7.185 3.716 -0.741 1.00 93.88 77 ALA A CA 1
ATOM 567 C C . ALA A 1 77 ? -8.147 4.509 -1.635 1.00 93.88 77 ALA A C 1
ATOM 569 O O . ALA A 1 77 ? -8.038 4.442 -2.854 1.00 93.88 77 ALA A O 1
ATOM 570 N N . GLY A 1 78 ? -9.057 5.298 -1.058 1.00 92.31 78 GLY A N 1
ATOM 571 C CA . GLY A 1 78 ? -9.962 6.135 -1.844 1.00 92.31 78 GLY A CA 1
ATOM 572 C C . GLY A 1 78 ? -9.269 7.310 -2.515 1.00 92.31 78 GLY A C 1
ATOM 573 O O . GLY A 1 78 ? -9.684 7.713 -3.592 1.00 92.31 78 GLY A O 1
ATOM 574 N N . VAL A 1 79 ? -8.181 7.813 -1.929 1.00 92.44 79 VAL A N 1
ATOM 575 C CA . VAL A 1 79 ? -7.326 8.823 -2.565 1.00 92.44 79 VAL A CA 1
ATOM 576 C C . VAL A 1 79 ? -6.283 8.167 -3.471 1.00 92.44 79 VAL A C 1
ATOM 578 O O . VAL A 1 79 ? -6.023 8.666 -4.560 1.00 92.44 79 VAL A O 1
ATOM 581 N N . GLY A 1 80 ? -5.679 7.064 -3.033 1.00 92.00 80 GLY A N 1
ATOM 582 C CA . GLY A 1 80 ? -4.582 6.399 -3.737 1.00 92.00 80 GLY A CA 1
ATOM 583 C C . GLY A 1 80 ? -4.967 5.594 -4.974 1.00 92.00 80 GLY A C 1
ATOM 584 O O . GLY A 1 80 ? -4.179 5.497 -5.913 1.00 92.00 80 GLY A O 1
ATOM 585 N N . CYS A 1 81 ? -6.174 5.027 -4.964 1.00 93.75 81 CYS A N 1
ATOM 586 C CA . CYS A 1 81 ? -6.717 4.207 -6.045 1.00 93.75 81 CYS A CA 1
ATOM 587 C C . CYS A 1 81 ? -7.845 4.909 -6.811 1.00 93.75 81 CYS A C 1
ATOM 589 O O . CYS A 1 81 ? -8.530 4.258 -7.593 1.00 93.75 81 CYS A O 1
ATOM 591 N N . ALA A 1 82 ? -8.056 6.213 -6.593 1.00 89.94 82 ALA A N 1
ATOM 592 C CA . ALA A 1 82 ? -8.987 6.996 -7.400 1.00 89.94 82 ALA A CA 1
ATOM 593 C C . ALA A 1 82 ? -8.548 6.975 -8.866 1.00 89.94 82 ALA A C 1
ATOM 595 O O . ALA A 1 82 ? -7.378 7.229 -9.162 1.00 89.94 82 ALA A O 1
ATOM 596 N N . LYS A 1 83 ? -9.489 6.740 -9.783 1.00 86.12 83 LYS A N 1
ATOM 597 C CA . LYS A 1 83 ? -9.225 6.591 -11.222 1.00 86.12 83 LYS A CA 1
ATOM 598 C C . LYS A 1 83 ? -8.399 7.723 -11.833 1.00 86.12 83 LYS A C 1
ATOM 600 O O . LYS A 1 83 ? -7.517 7.480 -12.647 1.00 86.12 83 LYS A O 1
ATOM 605 N N . GLU A 1 84 ? -8.643 8.948 -11.385 1.00 86.88 84 GLU A N 1
ATOM 606 C CA . GLU A 1 84 ? -7.944 10.171 -11.804 1.00 86.88 84 GLU A CA 1
ATOM 607 C C . GLU A 1 84 ? -6.460 10.205 -11.399 1.00 86.88 84 GLU A C 1
ATOM 609 O O . GLU A 1 84 ? -5.674 10.962 -11.965 1.00 86.88 84 GLU A O 1
ATOM 614 N N . LYS A 1 85 ? -6.082 9.410 -10.394 1.00 84.19 85 LYS A N 1
ATOM 615 C CA . LYS A 1 85 ? -4.737 9.341 -9.808 1.00 84.19 85 LYS A CA 1
ATOM 616 C C . LYS A 1 85 ? -4.011 8.042 -10.141 1.00 84.19 85 LYS A C 1
ATOM 618 O O . LYS A 1 85 ? -2.834 7.909 -9.803 1.00 84.19 85 LYS A O 1
ATOM 623 N N . LEU A 1 86 ? -4.691 7.095 -10.791 1.00 87.50 86 LEU A N 1
ATOM 624 C CA . LEU A 1 86 ? -4.077 5.838 -11.187 1.00 87.50 86 LEU A CA 1
ATOM 625 C C . LEU A 1 86 ? -2.975 6.083 -12.209 1.00 87.50 86 LEU A C 1
ATOM 627 O O . LEU A 1 86 ? -3.150 6.756 -13.224 1.00 87.50 86 LEU A O 1
ATOM 631 N N . LYS A 1 87 ? -1.835 5.459 -11.942 1.00 88.50 87 LYS A N 1
ATOM 632 C CA . LYS A 1 87 ? -0.762 5.267 -12.913 1.00 88.50 87 LYS A CA 1
ATOM 633 C C . LYS A 1 87 ? -1.038 4.000 -13.743 1.00 88.50 87 LYS A C 1
ATOM 635 O O . LYS A 1 87 ? -2.168 3.528 -13.852 1.00 88.50 87 LYS A O 1
ATOM 640 N N . SER A 1 88 ? 0.004 3.424 -14.337 1.00 91.00 88 SER A N 1
ATOM 641 C CA . SER A 1 88 ? -0.097 2.164 -15.076 1.00 91.00 88 SER A CA 1
ATOM 642 C C . SER A 1 88 ? -0.356 0.966 -14.154 1.00 91.00 88 SER A C 1
ATOM 644 O O . SER A 1 88 ? 0.006 0.973 -12.975 1.00 91.00 88 SER A O 1
ATOM 646 N N . LYS A 1 89 ? -0.902 -0.122 -14.714 1.00 89.19 89 LYS A N 1
ATOM 647 C CA . LYS A 1 89 ? -1.002 -1.414 -14.015 1.00 89.19 89 LYS A CA 1
ATOM 648 C C . LYS A 1 89 ? 0.359 -1.886 -13.488 1.00 89.19 89 LYS A C 1
ATOM 650 O O . LYS A 1 89 ? 0.443 -2.336 -12.353 1.00 89.19 89 LYS A O 1
ATOM 655 N N . GLU A 1 90 ? 1.415 -1.712 -14.282 1.00 91.56 90 GLU A N 1
ATOM 656 C CA . GLU A 1 90 ? 2.795 -2.047 -13.907 1.00 91.56 90 GLU A CA 1
ATOM 657 C C . GLU A 1 90 ? 3.237 -1.331 -12.622 1.00 91.56 90 GLU A C 1
ATOM 659 O O . GLU A 1 90 ? 3.883 -1.936 -11.769 1.00 91.56 90 GLU A O 1
ATOM 664 N N . THR A 1 91 ? 2.815 -0.075 -12.429 1.00 92.69 91 THR A N 1
ATOM 665 C CA . THR A 1 91 ? 3.085 0.673 -11.191 1.00 92.69 91 THR A CA 1
ATOM 666 C C . THR A 1 91 ? 2.473 -0.021 -9.981 1.00 92.69 91 THR A C 1
ATOM 668 O O . THR A 1 91 ? 3.135 -0.190 -8.958 1.00 92.69 91 THR A O 1
ATOM 671 N N . TYR A 1 92 ? 1.222 -0.463 -10.085 1.00 93.56 92 TYR A N 1
ATOM 672 C CA . TYR A 1 92 ? 0.544 -1.115 -8.967 1.00 93.56 92 TYR A CA 1
ATOM 673 C C . TYR A 1 92 ? 0.952 -2.578 -8.777 1.00 93.56 92 TYR A C 1
ATOM 675 O O . TYR A 1 92 ? 0.941 -3.057 -7.644 1.00 93.56 92 TYR A O 1
ATOM 683 N N . ASP A 1 93 ? 1.391 -3.266 -9.832 1.00 92.56 93 ASP A N 1
ATOM 684 C CA . ASP A 1 93 ? 2.045 -4.572 -9.715 1.00 92.56 93 ASP A CA 1
ATOM 685 C C . ASP A 1 93 ? 3.376 -4.445 -8.950 1.00 92.56 93 ASP A C 1
ATOM 687 O O . ASP A 1 93 ? 3.622 -5.206 -8.010 1.00 92.56 93 ASP A O 1
ATOM 691 N N . ALA A 1 94 ? 4.195 -3.438 -9.283 1.00 93.50 94 ALA A N 1
ATOM 692 C CA . ALA A 1 94 ? 5.433 -3.119 -8.569 1.00 93.50 94 ALA A CA 1
ATOM 693 C C . ALA A 1 94 ? 5.167 -2.713 -7.111 1.00 93.50 94 ALA A C 1
ATOM 695 O O . ALA A 1 94 ? 5.828 -3.208 -6.195 1.00 93.50 94 ALA A O 1
ATOM 696 N N . LEU A 1 95 ? 4.156 -1.869 -6.870 1.00 94.38 95 LEU A N 1
ATOM 697 C CA . LEU A 1 95 ? 3.750 -1.485 -5.518 1.00 94.38 95 LEU A CA 1
ATOM 698 C C . LEU A 1 95 ? 3.333 -2.708 -4.702 1.00 94.38 95 LEU A C 1
ATOM 700 O O . LEU A 1 95 ? 3.804 -2.885 -3.581 1.00 94.38 95 LEU A O 1
ATOM 704 N N . LYS A 1 96 ? 2.479 -3.571 -5.263 1.00 93.62 96 LYS A N 1
ATOM 705 C CA . LYS A 1 96 ? 2.024 -4.793 -4.598 1.00 93.62 96 LYS A CA 1
ATOM 706 C C . LYS A 1 96 ? 3.201 -5.703 -4.256 1.00 93.62 96 LYS A C 1
ATOM 708 O O . LYS A 1 96 ? 3.273 -6.176 -3.127 1.00 93.62 96 LYS A O 1
ATOM 713 N N . ALA A 1 97 ? 4.129 -5.918 -5.188 1.00 92.69 97 ALA A N 1
ATOM 714 C CA . ALA A 1 97 ? 5.328 -6.718 -4.945 1.00 92.69 97 ALA A CA 1
ATOM 715 C C . ALA A 1 97 ? 6.197 -6.124 -3.822 1.00 92.69 97 ALA A C 1
ATOM 717 O O . ALA A 1 97 ? 6.632 -6.850 -2.926 1.00 92.69 97 ALA A O 1
ATOM 718 N N . CYS A 1 98 ? 6.387 -4.802 -3.818 1.00 93.19 98 CYS A N 1
ATOM 719 C CA . CYS A 1 98 ? 7.103 -4.112 -2.751 1.00 93.19 98 CYS A CA 1
ATOM 720 C C . CYS A 1 98 ? 6.416 -4.277 -1.386 1.00 93.19 98 CYS A C 1
ATOM 722 O O . CYS A 1 98 ? 7.069 -4.622 -0.402 1.00 93.19 98 CYS A O 1
ATOM 724 N N . VAL A 1 99 ? 5.095 -4.085 -1.329 1.00 94.12 99 VAL A N 1
ATOM 725 C CA . VAL A 1 99 ? 4.310 -4.233 -0.097 1.00 94.12 99 VAL A CA 1
ATOM 726 C C . VAL A 1 99 ? 4.364 -5.672 0.411 1.00 94.12 99 VAL A C 1
ATOM 728 O O . VAL A 1 99 ? 4.583 -5.870 1.598 1.00 94.12 99 VAL A O 1
ATOM 731 N N . VAL A 1 100 ? 4.241 -6.683 -0.456 1.00 93.06 100 VAL A N 1
ATOM 732 C CA . VAL A 1 100 ? 4.384 -8.097 -0.057 1.00 93.06 100 VAL A CA 1
ATOM 733 C C . VAL A 1 100 ? 5.741 -8.350 0.603 1.00 93.06 100 VAL A C 1
ATOM 735 O O . VAL A 1 100 ? 5.795 -8.993 1.650 1.00 93.06 100 VAL A O 1
ATOM 738 N N . ALA A 1 101 ? 6.823 -7.809 0.035 1.00 89.88 101 ALA A N 1
ATOM 739 C CA . ALA A 1 101 ? 8.155 -7.939 0.619 1.00 89.88 101 ALA A CA 1
ATOM 740 C C . ALA A 1 101 ? 8.264 -7.253 1.992 1.00 89.88 101 ALA A C 1
ATOM 742 O O . ALA A 1 101 ? 8.898 -7.800 2.886 1.00 89.88 101 ALA A O 1
ATOM 743 N N . GLY A 1 102 ? 7.624 -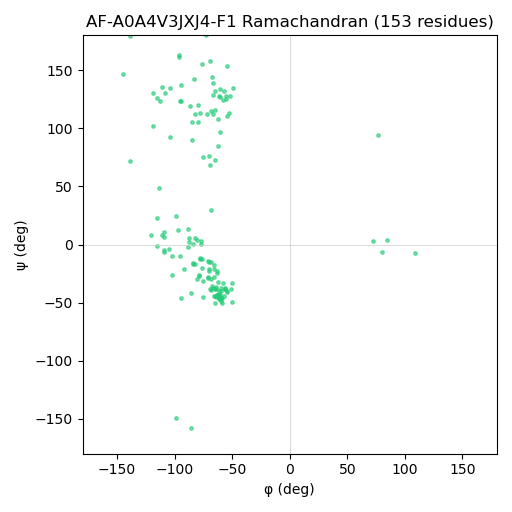6.093 2.177 1.00 89.50 102 GLY A N 1
ATOM 744 C CA . GLY A 1 102 ? 7.566 -5.417 3.477 1.00 89.50 102 GLY A CA 1
ATOM 745 C C . GLY A 1 102 ? 6.713 -6.162 4.512 1.00 89.50 102 GLY A C 1
ATOM 746 O O . GLY A 1 102 ? 7.091 -6.250 5.675 1.00 89.50 102 GLY A O 1
ATOM 747 N N . VAL A 1 103 ? 5.586 -6.750 4.096 1.00 90.81 103 VAL A N 1
ATOM 748 C CA . VAL A 1 103 ? 4.708 -7.553 4.970 1.00 90.81 103 VAL A CA 1
ATOM 749 C C . VAL A 1 103 ? 5.443 -8.777 5.519 1.00 90.81 103 VAL A C 1
ATOM 751 O O . VAL A 1 103 ? 5.271 -9.135 6.685 1.00 90.81 103 VAL A O 1
ATOM 754 N N . ALA A 1 104 ? 6.257 -9.409 4.675 1.00 89.56 104 ALA A N 1
ATOM 755 C CA . ALA A 1 104 ? 7.029 -10.603 4.993 1.00 89.56 104 ALA A CA 1
ATOM 756 C C . ALA A 1 104 ? 8.496 -10.298 5.355 1.00 89.56 104 ALA A C 1
ATOM 758 O O . ALA A 1 104 ? 9.350 -11.170 5.180 1.00 89.56 104 ALA A O 1
ATOM 759 N N . ASP A 1 105 ? 8.806 -9.081 5.825 1.00 86.44 105 ASP A N 1
ATOM 760 C CA . ASP A 1 105 ? 10.173 -8.709 6.206 1.00 86.44 105 ASP A CA 1
ATOM 761 C C . ASP A 1 105 ? 10.730 -9.701 7.250 1.00 86.44 105 ASP A C 1
ATOM 763 O O . ASP A 1 105 ? 10.082 -9.951 8.264 1.00 86.44 105 ASP A O 1
ATOM 767 N N . PRO A 1 106 ? 11.917 -10.295 7.037 1.00 86.12 106 PRO A N 1
ATOM 768 C CA . PRO A 1 106 ? 12.425 -11.352 7.911 1.00 86.12 106 PRO A CA 1
ATOM 769 C C . PRO A 1 106 ? 12.842 -10.856 9.304 1.00 86.12 106 PRO A C 1
ATOM 771 O O . PRO A 1 106 ? 13.040 -11.674 10.201 1.00 86.12 106 PRO A O 1
ATOM 774 N N . ILE A 1 107 ? 13.009 -9.543 9.491 1.00 86.19 107 ILE A N 1
ATOM 775 C CA . ILE A 1 107 ? 13.417 -8.924 10.755 1.00 86.19 107 ILE A CA 1
ATOM 776 C C . ILE A 1 107 ? 12.177 -8.488 11.542 1.00 86.19 107 ILE A C 1
ATOM 778 O O . ILE A 1 107 ? 12.093 -8.742 12.744 1.00 86.19 107 ILE A O 1
ATOM 782 N N . GLN A 1 108 ? 11.221 -7.829 10.882 1.00 85.12 108 GLN A N 1
ATOM 783 C CA . GLN A 1 108 ? 10.004 -7.300 11.511 1.00 85.12 108 GLN A CA 1
ATOM 784 C C . GLN A 1 108 ? 8.771 -7.532 10.624 1.00 85.12 108 GLN A C 1
ATOM 786 O O . GLN A 1 108 ? 8.229 -6.584 10.051 1.00 85.12 108 GLN A O 1
ATOM 791 N N . PRO A 1 109 ? 8.302 -8.786 10.504 1.00 87.94 109 PRO A N 1
ATOM 792 C CA . PRO A 1 109 ? 7.187 -9.106 9.630 1.00 87.94 109 PRO A CA 1
ATOM 793 C C . PRO A 1 109 ? 5.884 -8.570 10.234 1.00 87.94 109 PRO A C 1
ATOM 795 O O . PRO A 1 109 ? 5.404 -9.050 11.264 1.00 87.94 109 PRO A O 1
ATOM 798 N N . CYS A 1 110 ? 5.282 -7.571 9.591 1.00 87.75 110 CYS A N 1
ATOM 799 C CA . CYS A 1 110 ? 4.080 -6.904 10.104 1.00 87.75 110 CYS A CA 1
ATOM 800 C C . CYS A 1 110 ? 2.783 -7.713 9.914 1.00 87.75 110 CYS A C 1
ATOM 802 O O . CYS A 1 110 ? 1.702 -7.264 10.302 1.00 87.75 110 CYS A O 1
ATOM 804 N N . ASN A 1 111 ? 2.882 -8.933 9.374 1.00 81.25 111 ASN A N 1
ATOM 805 C CA . ASN A 1 111 ? 1.818 -9.935 9.459 1.00 81.25 111 ASN A CA 1
ATOM 806 C C . ASN A 1 111 ? 1.651 -10.518 10.882 1.00 81.25 111 ASN A C 1
ATOM 808 O O . ASN A 1 111 ? 0.625 -11.140 11.154 1.00 81.25 111 ASN A O 1
ATOM 812 N N . LEU A 1 112 ? 2.613 -10.301 11.789 1.00 84.38 112 LEU A N 1
ATOM 813 C CA . LEU A 1 112 ? 2.507 -10.643 13.208 1.00 84.38 112 LEU A CA 1
ATOM 814 C C . LEU A 1 112 ? 2.019 -9.440 14.018 1.00 84.38 112 LEU A C 1
ATOM 816 O O . LEU A 1 112 ? 2.504 -8.321 13.842 1.00 84.38 112 LEU A O 1
ATOM 820 N N . THR A 1 113 ? 1.103 -9.674 14.962 1.00 86.56 113 THR A N 1
ATOM 821 C CA . THR A 1 113 ? 0.468 -8.613 15.761 1.00 86.56 113 THR A CA 1
ATOM 822 C C . THR A 1 113 ? 1.480 -7.705 16.465 1.00 86.56 113 THR A C 1
ATOM 824 O O . THR A 1 113 ? 1.297 -6.489 16.448 1.00 86.56 113 THR A O 1
ATOM 827 N N . GLN A 1 114 ? 2.577 -8.245 17.017 1.00 86.31 114 GLN A N 1
ATOM 828 C CA . GLN A 1 114 ? 3.574 -7.435 17.735 1.00 86.31 114 GLN A CA 1
ATOM 829 C C . GLN A 1 114 ? 4.385 -6.470 16.851 1.00 86.31 114 GLN A C 1
ATOM 831 O O . GLN A 1 114 ? 5.042 -5.577 17.379 1.00 86.31 114 GLN A O 1
ATOM 836 N N . PHE A 1 115 ? 4.363 -6.656 15.528 1.00 89.38 115 PHE A N 1
ATOM 837 C CA . PHE A 1 115 ? 5.108 -5.838 14.566 1.00 89.38 115 PHE A CA 1
ATOM 838 C C . PHE A 1 115 ? 4.192 -4.966 13.702 1.00 89.38 115 PHE A C 1
ATOM 840 O O . PHE A 1 115 ? 4.653 -4.333 12.752 1.00 89.38 115 PHE A O 1
ATOM 847 N N . LYS A 1 116 ? 2.893 -4.910 14.020 1.00 89.94 116 LYS A N 1
ATOM 848 C CA . LYS A 1 116 ? 1.986 -3.968 13.371 1.00 89.94 116 LYS A CA 1
ATOM 849 C C . LYS A 1 116 ? 2.324 -2.534 13.763 1.00 89.94 116 LYS A C 1
ATOM 851 O O . LYS A 1 116 ? 2.663 -2.232 14.905 1.00 89.94 116 LYS A O 1
ATOM 856 N N . TYR A 1 117 ? 2.165 -1.636 12.807 1.00 90.31 117 TYR A N 1
ATOM 857 C CA . TYR A 1 117 ? 2.364 -0.208 12.988 1.00 90.31 117 TYR A CA 1
ATOM 858 C C . TYR A 1 117 ? 1.110 0.428 13.586 1.00 90.31 117 TYR A C 1
ATOM 860 O O . TYR A 1 117 ? -0.014 0.081 13.215 1.00 90.31 117 TYR A O 1
ATOM 868 N N . ALA A 1 118 ? 1.274 1.406 14.479 1.00 90.12 118 ALA A N 1
ATOM 869 C CA . ALA A 1 118 ? 0.123 2.133 15.011 1.00 90.12 118 ALA A CA 1
ATOM 870 C C . ALA A 1 118 ? -0.527 3.010 13.929 1.00 90.12 118 ALA A C 1
ATOM 872 O O . ALA A 1 118 ? -1.729 3.245 13.959 1.00 90.12 118 ALA A O 1
ATOM 873 N N . MET A 1 119 ? 0.252 3.498 12.960 1.00 91.94 119 MET A N 1
ATOM 874 C CA . MET A 1 119 ? -0.229 4.396 11.906 1.00 91.94 119 MET A CA 1
ATOM 875 C C . MET A 1 119 ? 0.487 4.105 10.583 1.00 91.94 119 MET A C 1
ATOM 877 O O . MET A 1 119 ? 1.673 3.777 10.573 1.00 91.94 119 MET A O 1
ATOM 881 N N . ALA A 1 120 ? -0.201 4.284 9.459 1.00 93.00 120 ALA A N 1
ATOM 882 C CA . ALA A 1 120 ? 0.336 4.085 8.114 1.00 93.00 120 ALA A CA 1
ATOM 883 C C . ALA A 1 120 ? 1.587 4.936 7.840 1.00 93.00 120 ALA A C 1
ATOM 885 O O . ALA A 1 120 ? 2.565 4.438 7.285 1.00 93.00 120 ALA A O 1
ATOM 886 N N . GLN A 1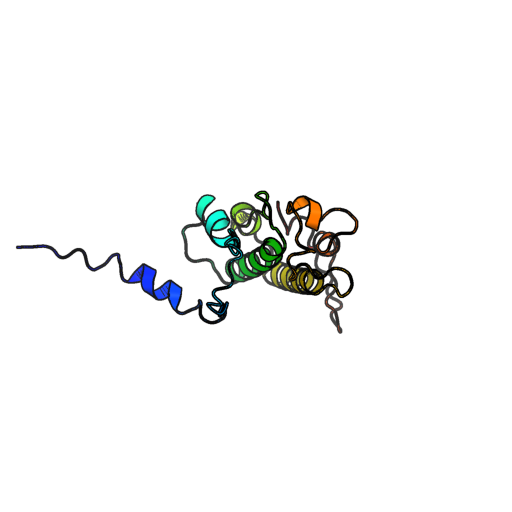 121 ? 1.618 6.181 8.328 1.00 92.31 121 GLN A N 1
ATOM 887 C CA . GLN A 1 121 ? 2.802 7.043 8.249 1.00 92.31 121 GLN A CA 1
ATOM 888 C C . GLN A 1 121 ? 4.040 6.397 8.895 1.00 92.31 121 GLN A C 1
ATOM 890 O O . GLN A 1 121 ? 5.146 6.514 8.368 1.00 92.31 121 GLN A O 1
ATOM 895 N N . GLN A 1 122 ? 3.869 5.688 10.017 1.00 90.69 122 GLN A N 1
ATOM 896 C CA . GLN A 1 122 ? 4.978 4.997 10.681 1.00 90.69 122 GLN A CA 1
ATOM 897 C C . GLN A 1 122 ? 5.506 3.845 9.831 1.00 90.69 122 GLN A C 1
ATOM 899 O O . GLN A 1 122 ? 6.713 3.648 9.799 1.00 90.69 122 GLN A O 1
ATOM 904 N N . ALA A 1 123 ? 4.634 3.142 9.102 1.00 89.06 123 ALA A N 1
ATOM 905 C CA . ALA A 1 123 ? 5.024 2.059 8.201 1.00 89.06 123 ALA A CA 1
ATOM 906 C C . ALA A 1 123 ? 5.867 2.545 6.998 1.00 89.06 123 ALA A C 1
ATOM 908 O O . ALA A 1 123 ? 6.553 1.743 6.364 1.00 89.06 123 ALA A O 1
ATOM 909 N N . VAL A 1 124 ? 5.843 3.850 6.693 1.00 89.69 124 VAL A N 1
ATOM 910 C CA . VAL A 1 124 ? 6.601 4.489 5.599 1.00 89.69 124 VAL A CA 1
ATOM 911 C C . VAL A 1 124 ? 7.845 5.239 6.086 1.00 89.69 124 VAL A C 1
ATOM 913 O O . VAL A 1 124 ? 8.798 5.410 5.322 1.00 89.69 124 VAL A O 1
ATOM 916 N N . ALA A 1 125 ? 7.864 5.701 7.338 1.00 85.75 125 ALA A N 1
ATOM 917 C CA . ALA A 1 125 ? 8.987 6.446 7.901 1.00 85.75 125 ALA A CA 1
ATOM 918 C C . ALA A 1 125 ? 10.322 5.679 7.767 1.00 85.75 125 ALA A C 1
ATOM 920 O O . ALA A 1 125 ? 10.356 4.453 7.647 1.00 85.75 125 ALA A O 1
ATOM 921 N N . THR A 1 126 ? 11.444 6.404 7.734 1.00 59.25 126 THR A N 1
ATOM 922 C CA . THR A 1 126 ? 12.785 5.829 7.528 1.00 59.25 126 THR A CA 1
ATOM 923 C C . THR A 1 126 ? 13.069 4.698 8.516 1.00 59.25 126 THR A C 1
ATOM 925 O O . THR A 1 126 ? 13.176 4.939 9.713 1.00 59.25 126 THR A O 1
ATOM 928 N N . GLY A 1 127 ? 13.192 3.473 7.991 1.00 61.84 127 GLY A N 1
ATOM 929 C CA . GLY A 1 127 ? 13.414 2.246 8.766 1.00 61.84 127 GLY A CA 1
ATOM 930 C C . GLY A 1 127 ? 12.219 1.286 8.827 1.00 61.84 127 GLY A C 1
ATOM 931 O O . GLY A 1 127 ? 12.391 0.171 9.304 1.00 61.84 127 GLY A O 1
ATOM 932 N N . ALA A 1 128 ? 11.042 1.672 8.326 1.00 71.62 128 ALA A N 1
ATOM 933 C CA . ALA A 1 128 ? 9.845 0.833 8.341 1.00 71.62 128 ALA A CA 1
ATOM 934 C C . ALA A 1 128 ? 9.607 0.058 7.029 1.00 71.62 128 ALA A C 1
ATOM 936 O O . ALA A 1 128 ? 10.166 0.397 5.978 1.00 71.62 128 ALA A O 1
ATOM 937 N N . ALA A 1 129 ? 8.756 -0.975 7.100 1.00 80.75 129 ALA A N 1
ATOM 938 C CA . ALA A 1 129 ? 8.522 -1.977 6.055 1.00 80.75 129 ALA A CA 1
ATOM 939 C C . ALA A 1 129 ? 8.240 -1.393 4.659 1.00 80.75 129 ALA A C 1
ATOM 941 O O . ALA A 1 129 ? 8.651 -1.975 3.654 1.00 80.75 129 ALA A O 1
ATOM 942 N N . PHE A 1 130 ? 7.581 -0.231 4.572 1.00 90.75 130 PHE A N 1
ATOM 943 C CA . PHE A 1 130 ? 7.134 0.357 3.307 1.00 90.75 130 PHE A CA 1
ATOM 944 C C . PHE A 1 130 ? 7.908 1.604 2.868 1.00 90.75 130 PHE A C 1
ATOM 946 O O . PHE A 1 130 ? 7.579 2.170 1.828 1.00 90.75 130 PHE A O 1
ATOM 953 N N . ASN A 1 131 ? 8.993 2.001 3.550 1.00 89.62 131 ASN A N 1
ATOM 954 C CA . ASN A 1 131 ? 9.843 3.113 3.084 1.00 89.62 131 ASN A CA 1
ATOM 955 C C . ASN A 1 131 ? 10.421 2.870 1.676 1.00 89.62 131 ASN A C 1
ATOM 957 O O . ASN A 1 131 ? 10.612 3.795 0.888 1.00 89.62 131 ASN A O 1
ATOM 961 N N . LYS A 1 132 ? 10.705 1.604 1.347 1.00 88.25 132 LYS A N 1
ATOM 962 C CA . LYS A 1 132 ? 11.186 1.197 0.018 1.00 88.25 132 LYS A CA 1
ATOM 963 C C . LYS A 1 132 ? 10.094 1.315 -1.051 1.00 88.25 132 LYS A C 1
ATOM 965 O O . LYS A 1 132 ? 10.411 1.481 -2.222 1.00 88.25 132 LYS A O 1
ATOM 970 N N . CYS A 1 133 ? 8.826 1.285 -0.645 1.00 91.56 133 CYS A N 1
ATOM 971 C CA . CYS A 1 133 ? 7.666 1.340 -1.534 1.00 91.56 133 CYS A CA 1
ATOM 972 C C . CYS A 1 133 ? 7.222 2.768 -1.864 1.00 91.56 133 CYS A C 1
ATOM 974 O O . CYS A 1 133 ? 6.207 2.956 -2.526 1.00 91.56 133 CYS A O 1
ATOM 976 N N . THR A 1 134 ? 7.981 3.775 -1.426 1.00 89.50 134 THR A N 1
ATOM 977 C CA . THR A 1 134 ? 7.771 5.190 -1.765 1.00 89.50 134 THR A CA 1
ATOM 978 C C . THR A 1 134 ? 8.933 5.767 -2.572 1.00 89.50 134 THR A C 1
ATOM 980 O O . THR A 1 134 ? 9.186 6.968 -2.523 1.00 89.50 134 THR A O 1
ATOM 983 N N . LYS A 1 135 ? 9.691 4.897 -3.243 1.00 90.31 135 LYS A N 1
ATOM 984 C CA . LYS A 1 135 ? 10.890 5.208 -4.029 1.00 90.31 135 LYS A CA 1
ATOM 985 C C . LYS A 1 135 ? 10.868 4.395 -5.326 1.00 90.31 135 LYS A C 1
ATOM 987 O O . LYS A 1 135 ? 9.966 3.589 -5.548 1.00 90.31 135 LYS A O 1
ATOM 992 N N . ALA A 1 136 ? 11.886 4.577 -6.161 1.00 90.00 136 ALA A N 1
ATOM 993 C CA . ALA A 1 136 ? 12.134 3.704 -7.299 1.00 90.00 136 ALA A CA 1
ATOM 994 C C . ALA A 1 136 ? 12.262 2.234 -6.851 1.00 90.00 136 ALA A C 1
ATOM 996 O O . ALA A 1 136 ? 13.071 1.911 -5.978 1.00 90.00 136 ALA A O 1
ATOM 997 N N . TYR A 1 137 ? 11.461 1.358 -7.455 1.00 87.94 137 TYR A N 1
ATOM 998 C CA . TYR A 1 137 ? 11.430 -0.076 -7.190 1.00 87.94 137 TYR A CA 1
ATOM 999 C C . TYR A 1 137 ? 11.976 -0.854 -8.383 1.00 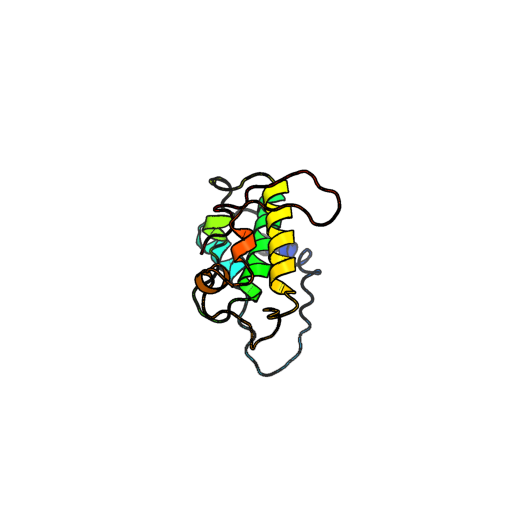87.94 137 TYR A C 1
ATOM 1001 O O . TYR A 1 137 ? 11.627 -0.582 -9.531 1.00 87.94 137 TYR A O 1
ATOM 1009 N N . VAL A 1 138 ? 12.817 -1.841 -8.088 1.00 86.88 138 VAL A N 1
ATOM 1010 C CA . VAL A 1 138 ? 13.373 -2.778 -9.066 1.00 86.88 138 VAL A CA 1
ATOM 1011 C C . VAL A 1 138 ? 12.836 -4.158 -8.724 1.00 86.88 138 VAL A C 1
ATOM 1013 O O . VAL A 1 138 ? 12.965 -4.605 -7.581 1.00 86.88 138 VAL A O 1
ATOM 1016 N N . PHE A 1 139 ? 12.225 -4.828 -9.699 1.00 81.12 139 PHE A N 1
ATOM 1017 C CA . PHE A 1 139 ? 11.685 -6.167 -9.488 1.00 81.12 139 PHE A CA 1
ATOM 1018 C C . PHE A 1 139 ? 12.804 -7.150 -9.098 1.00 81.12 139 PHE A C 1
ATOM 1020 O O . PHE A 1 139 ? 13.810 -7.249 -9.810 1.00 81.12 139 PHE A O 1
ATOM 1027 N N . PRO A 1 140 ? 12.655 -7.906 -7.996 1.00 69.00 140 PRO A N 1
ATOM 1028 C CA . PRO A 1 140 ? 13.604 -8.957 -7.665 1.00 69.00 140 PRO A CA 1
ATOM 1029 C C . PRO A 1 140 ? 13.525 -10.076 -8.719 1.00 69.00 140 PRO A C 1
ATOM 1031 O O . PRO A 1 140 ? 12.444 -10.577 -9.011 1.00 69.00 140 PRO A O 1
ATOM 1034 N N . ALA A 1 141 ? 14.691 -10.454 -9.258 1.00 55.56 141 ALA A N 1
ATOM 1035 C CA . ALA A 1 141 ? 14.937 -11.382 -10.375 1.00 55.56 141 ALA A CA 1
ATOM 1036 C C . ALA A 1 141 ? 14.666 -10.827 -11.796 1.00 55.56 141 ALA A C 1
ATOM 1038 O O . ALA A 1 141 ? 13.574 -10.930 -12.343 1.00 55.56 141 ALA A O 1
ATOM 1039 N N . GLY A 1 142 ? 15.721 -10.310 -12.442 1.00 53.84 142 GLY A N 1
ATOM 1040 C CA . GLY A 1 142 ? 15.811 -10.172 -13.907 1.00 53.84 142 GLY A CA 1
ATOM 1041 C C . GLY A 1 142 ? 15.087 -8.986 -14.558 1.00 53.84 142 GLY A C 1
ATOM 1042 O O . GLY A 1 142 ? 15.270 -8.763 -15.752 1.00 53.84 142 GLY A O 1
ATOM 1043 N N . GLY A 1 143 ? 14.308 -8.202 -13.811 1.00 58.00 143 GLY A N 1
ATOM 1044 C CA . GLY A 1 143 ? 13.667 -6.993 -14.329 1.00 58.00 143 GLY A CA 1
ATOM 1045 C C . GLY A 1 143 ? 14.617 -5.795 -14.320 1.00 58.00 143 GLY A C 1
ATOM 1046 O O . GLY A 1 143 ? 14.964 -5.292 -13.258 1.00 58.00 143 GLY A O 1
ATOM 1047 N N . THR A 1 144 ? 15.017 -5.300 -15.493 1.00 60.44 144 THR A N 1
ATOM 1048 C CA . THR A 1 144 ? 15.730 -4.011 -15.627 1.00 60.44 144 THR A CA 1
ATOM 1049 C C . THR A 1 144 ? 14.792 -2.806 -15.517 1.00 60.44 144 THR A C 1
ATOM 1051 O O . THR A 1 144 ? 15.251 -1.671 -15.385 1.00 60.44 144 THR A O 1
ATOM 1054 N N . ALA A 1 145 ? 13.477 -3.043 -15.555 1.00 75.62 145 ALA A N 1
ATOM 1055 C CA . ALA A 1 145 ? 12.467 -2.012 -15.401 1.00 75.62 145 ALA A CA 1
ATOM 1056 C C . ALA A 1 145 ? 12.483 -1.469 -13.966 1.00 75.62 145 ALA A C 1
ATOM 1058 O O . ALA A 1 145 ? 12.197 -2.178 -12.999 1.00 75.62 145 ALA A O 1
ATOM 1059 N N . THR A 1 146 ? 12.848 -0.195 -13.851 1.00 87.06 146 THR A N 1
ATOM 1060 C CA . THR A 1 146 ? 12.739 0.5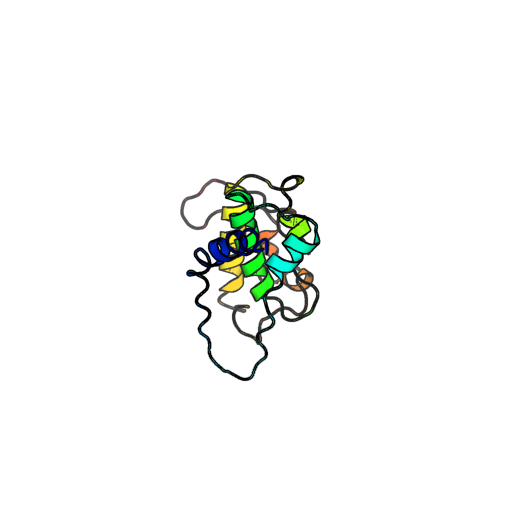77 -12.616 1.00 87.06 146 THR A CA 1
ATOM 1061 C C . THR A 1 146 ? 11.420 1.330 -12.648 1.00 87.06 146 THR A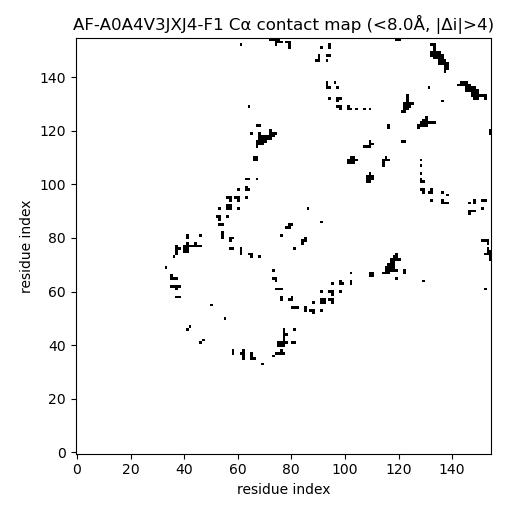 C 1
ATOM 1063 O O . THR A 1 146 ? 11.172 2.099 -13.575 1.00 87.06 146 THR A O 1
ATOM 1066 N N . VAL A 1 147 ? 10.586 1.125 -11.633 1.00 91.19 147 VAL A N 1
ATOM 1067 C CA . VAL A 1 147 ? 9.257 1.732 -11.545 1.00 91.19 147 VAL A CA 1
ATOM 1068 C C . VAL A 1 147 ? 9.229 2.727 -10.391 1.00 91.19 147 VAL A C 1
ATOM 1070 O O . VAL A 1 147 ? 9.534 2.370 -9.254 1.00 91.19 147 VAL A O 1
ATOM 1073 N N . ASP A 1 148 ? 8.874 3.984 -10.661 1.00 91.62 148 ASP A N 1
ATOM 1074 C CA . ASP A 1 148 ? 8.796 5.011 -9.620 1.00 91.62 148 ASP A CA 1
ATOM 1075 C C . ASP A 1 148 ? 7.493 4.909 -8.812 1.00 91.62 148 ASP A C 1
ATOM 1077 O O . ASP A 1 148 ? 6.406 5.309 -9.254 1.00 91.62 148 ASP A O 1
ATOM 1081 N N . LEU A 1 149 ? 7.617 4.395 -7.586 1.00 92.81 149 LEU A N 1
ATOM 1082 C CA . LEU A 1 149 ? 6.499 4.260 -6.659 1.00 92.81 149 LEU A CA 1
ATOM 1083 C C . LEU A 1 149 ? 6.214 5.538 -5.862 1.00 92.81 149 LEU A C 1
ATOM 1085 O O . LEU A 1 149 ? 5.253 5.550 -5.089 1.00 92.81 149 LEU A O 1
ATOM 1089 N N . THR A 1 150 ? 6.962 6.627 -6.059 1.00 90.94 150 THR A N 1
ATOM 1090 C CA . THR A 1 150 ? 6.740 7.897 -5.350 1.00 90.94 150 THR A CA 1
ATOM 1091 C C . THR A 1 150 ? 5.282 8.350 -5.475 1.00 90.94 150 THR A C 1
ATOM 1093 O O . THR A 1 150 ? 4.705 8.381 -6.566 1.00 90.94 150 THR A O 1
ATOM 1096 N N . GLY A 1 151 ? 4.659 8.643 -4.331 1.00 88.25 151 GLY A N 1
ATOM 1097 C CA . GLY A 1 151 ? 3.257 9.066 -4.242 1.00 88.25 151 GLY A CA 1
ATOM 1098 C C . GLY A 1 151 ? 2.210 7.974 -4.502 1.00 88.25 151 GLY A C 1
ATOM 1099 O O . GLY A 1 151 ? 1.024 8.280 -4.491 1.00 88.25 151 GLY A O 1
ATOM 1100 N N . SER A 1 152 ? 2.611 6.716 -4.722 1.00 90.88 152 SER A N 1
ATOM 1101 C CA . SER A 1 152 ? 1.671 5.616 -5.022 1.00 90.88 152 SER A CA 1
ATOM 1102 C C . SER A 1 152 ? 1.068 4.978 -3.767 1.00 90.88 152 SER A C 1
ATOM 1104 O O . SER A 1 1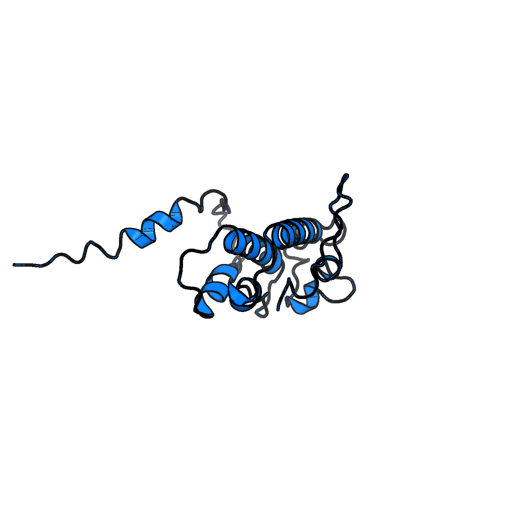52 ? 0.079 4.262 -3.872 1.00 90.88 152 SER A O 1
ATOM 1106 N N . LEU A 1 153 ? 1.661 5.232 -2.594 1.00 91.12 153 LEU A N 1
ATOM 1107 C CA . LEU A 1 153 ? 1.170 4.792 -1.291 1.00 91.12 153 LEU A CA 1
ATOM 1108 C C . LEU A 1 153 ? 0.874 6.022 -0.418 1.00 91.12 153 LEU A C 1
ATOM 1110 O O . LEU A 1 153 ? 1.777 6.669 0.106 1.00 91.12 153 LEU A O 1
ATOM 1114 N N . VAL A 1 154 ? -0.408 6.356 -0.321 1.00 92.56 154 VAL A N 1
ATOM 1115 C CA . VAL A 1 154 ? -0.964 7.561 0.317 1.00 92.56 154 VAL A CA 1
ATOM 1116 C C . VAL A 1 154 ? -1.566 7.191 1.668 1.00 92.56 154 VAL A C 1
ATOM 1118 O O . VAL A 1 154 ? -2.312 6.214 1.749 1.00 92.56 154 VAL A O 1
ATOM 1121 N N . TYR A 1 155 ? -1.276 7.977 2.701 1.00 88.31 155 TYR A N 1
ATOM 1122 C CA . TYR A 1 155 ? -1.804 7.851 4.062 1.00 88.31 155 TYR A CA 1
ATOM 1123 C C . TYR A 1 155 ? -2.384 9.179 4.547 1.00 88.31 155 TYR A C 1
ATOM 1125 O O . TYR A 1 155 ? -1.948 10.232 4.029 1.00 88.31 155 TYR A O 1
#

Solvent-accessible surface area (backbone atoms only — not comparable to full-atom values): 9034 Å² total; per-residue (Å²): 136,88,82,80,92,70,79,78,65,61,73,63,58,66,65,57,72,78,49,74,87,62,75,69,72,90,67,93,56,98,64,82,76,75,74,70,54,33,66,58,41,22,42,74,62,67,55,76,66,86,69,52,77,49,36,48,40,33,47,52,26,40,40,58,52,34,61,26,37,73,54,87,47,52,47,35,29,22,68,39,40,28,78,94,59,53,76,57,56,67,52,28,52,51,43,28,53,40,36,53,52,19,39,63,27,93,88,59,32,17,78,39,81,92,45,37,25,60,28,34,63,57,33,39,38,95,91,30,56,37,35,63,38,52,30,72,38,64,52,88,81,90,46,86,61,70,43,73,25,56,81,61,71,39,97